Protein AF-A0A1J3EFM1-F1 (afdb_monomer_lite)

Structure (mmCIF, N/CA/C/O backbone):
data_AF-A0A1J3EFM1-F1
#
_entry.id   AF-A0A1J3EFM1-F1
#
loop_
_atom_site.group_PDB
_atom_site.id
_atom_site.type_symbol
_atom_site.label_atom_id
_atom_site.label_alt_id
_atom_site.label_comp_id
_atom_site.label_asym_id
_atom_site.label_entity_id
_atom_site.label_seq_id
_atom_site.pdbx_PDB_ins_code
_atom_site.Cartn_x
_atom_site.Cartn_y
_atom_site.Cartn_z
_atom_site.occupancy
_atom_site.B_iso_or_equiv
_atom_site.auth_seq_id
_atom_site.auth_comp_id
_atom_site.auth_asym_id
_atom_site.auth_atom_id
_atom_site.pdbx_PDB_model_num
ATOM 1 N N . LEU A 1 1 ? 2.287 -0.688 -20.456 1.00 73.69 1 LEU A N 1
ATOM 2 C CA . LEU A 1 1 ? 2.213 0.639 -19.808 1.00 73.69 1 LEU A CA 1
ATOM 3 C C . LEU A 1 1 ? 0.869 0.818 -19.114 1.00 73.69 1 LEU A C 1
ATOM 5 O O . LEU A 1 1 ? 0.883 0.896 -17.898 1.00 73.69 1 LEU A O 1
ATOM 9 N N . GLU A 1 2 ? -0.261 0.724 -19.819 1.00 82.62 2 GLU A N 1
ATOM 10 C CA . GLU A 1 2 ? -1.607 0.860 -19.214 1.00 82.62 2 GLU A CA 1
ATOM 11 C C . GLU A 1 2 ? -1.863 -0.081 -18.018 1.00 82.62 2 GLU A C 1
ATOM 13 O O . GLU A 1 2 ? -2.268 0.375 -16.958 1.00 82.62 2 GLU A O 1
ATOM 18 N N . ALA A 1 3 ? -1.519 -1.372 -18.119 1.00 78.62 3 ALA A N 1
ATOM 19 C CA . ALA A 1 3 ? -1.695 -2.322 -17.008 1.00 78.62 3 ALA A CA 1
ATOM 20 C C . ALA A 1 3 ? -0.859 -1.996 -15.749 1.00 78.62 3 ALA A C 1
ATOM 22 O O . ALA A 1 3 ? -1.242 -2.357 -14.640 1.00 78.62 3 ALA A O 1
ATOM 23 N N . TRP A 1 4 ? 0.292 -1.334 -15.914 1.00 76.25 4 TRP A N 1
ATOM 24 C CA . TRP A 1 4 ? 1.125 -0.893 -14.788 1.00 76.25 4 TRP A CA 1
ATOM 25 C C . TRP A 1 4 ? 0.547 0.366 -14.141 1.00 76.25 4 TRP A C 1
ATOM 27 O O . TRP A 1 4 ? 0.524 0.478 -12.921 1.00 76.25 4 TRP A O 1
ATOM 37 N N . GLU A 1 5 ? 0.027 1.276 -14.958 1.00 81.31 5 GLU A N 1
ATOM 38 C CA . GLU A 1 5 ? -0.655 2.488 -14.505 1.00 81.31 5 GLU A CA 1
ATOM 39 C C . GLU A 1 5 ? -1.952 2.161 -13.738 1.00 81.31 5 GLU A C 1
ATOM 41 O O . GLU A 1 5 ? -2.251 2.767 -12.710 1.00 81.31 5 GLU A O 1
ATOM 46 N N . ASP A 1 6 ? -2.706 1.151 -14.186 1.00 87.44 6 ASP A N 1
ATOM 47 C CA . ASP A 1 6 ? -3.880 0.638 -13.469 1.00 87.44 6 ASP A CA 1
ATOM 48 C C . ASP A 1 6 ? -3.512 0.016 -12.119 1.00 87.44 6 ASP A C 1
ATOM 50 O O . ASP A 1 6 ? -4.186 0.260 -11.115 1.00 87.44 6 ASP A O 1
ATOM 54 N N . MET A 1 7 ? -2.419 -0.749 -12.077 1.00 81.81 7 MET A N 1
ATOM 55 C CA . MET A 1 7 ? -1.905 -1.343 -10.844 1.00 81.81 7 MET A CA 1
ATOM 56 C C . MET A 1 7 ? -1.485 -0.264 -9.835 1.00 81.81 7 MET A C 1
ATOM 58 O O . MET A 1 7 ? -1.860 -0.337 -8.664 1.00 81.81 7 MET A O 1
ATOM 62 N N . GLU A 1 8 ? -0.782 0.778 -10.292 1.00 79.25 8 GLU A N 1
ATOM 63 C CA . GLU A 1 8 ? -0.400 1.931 -9.471 1.00 79.25 8 GLU A CA 1
ATOM 64 C C . GLU A 1 8 ? -1.631 2.650 -8.899 1.00 79.25 8 GLU A C 1
ATOM 66 O O . GLU A 1 8 ? -1.714 2.867 -7.686 1.00 79.25 8 GLU A O 1
ATOM 71 N N . ARG A 1 9 ? -2.637 2.943 -9.738 1.00 88.38 9 ARG A N 1
ATOM 72 C CA . ARG A 1 9 ? -3.910 3.539 -9.295 1.00 88.38 9 ARG A CA 1
ATOM 73 C C . ARG A 1 9 ? -4.608 2.688 -8.235 1.00 88.38 9 ARG A C 1
ATOM 75 O O . ARG A 1 9 ? -5.096 3.224 -7.236 1.00 88.38 9 ARG A O 1
ATOM 82 N N . GLN A 1 10 ? -4.661 1.372 -8.433 1.00 88.00 10 GLN A N 1
ATOM 83 C CA . GLN A 1 10 ? -5.314 0.449 -7.507 1.00 88.00 10 GLN A CA 1
ATOM 84 C C . GLN A 1 10 ? -4.583 0.377 -6.158 1.00 88.00 10 GLN A C 1
ATOM 86 O O . GLN A 1 10 ? -5.228 0.353 -5.104 1.00 88.00 10 GLN A O 1
ATOM 91 N 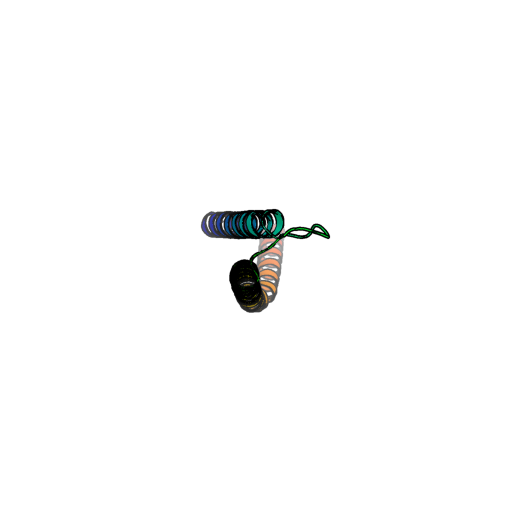N . HIS A 1 11 ? -3.249 0.378 -6.167 1.00 83.69 11 HIS A N 1
ATOM 92 C CA . HIS A 1 11 ? -2.446 0.416 -4.944 1.00 83.69 11 HIS A CA 1
ATOM 93 C C . HIS A 1 11 ? -2.634 1.727 -4.189 1.00 83.69 11 HIS A C 1
ATOM 95 O O . HIS A 1 11 ? -2.928 1.700 -2.993 1.00 83.69 11 HIS A O 1
ATOM 101 N N . LEU A 1 12 ? -2.564 2.862 -4.887 1.00 86.88 12 LEU A N 1
ATOM 102 C CA . LEU A 1 12 ? -2.759 4.176 -4.281 1.00 86.88 12 LEU A CA 1
ATOM 103 C C . LEU A 1 12 ? -4.154 4.296 -3.644 1.00 86.88 12 LEU A C 1
ATOM 105 O O . LEU A 1 12 ? -4.285 4.733 -2.502 1.00 86.88 12 LEU A O 1
ATOM 109 N N . SER A 1 13 ? -5.188 3.811 -4.339 1.00 90.00 13 SER A N 1
ATOM 110 C CA . SER A 1 13 ? -6.555 3.752 -3.812 1.00 90.00 13 SER A CA 1
ATOM 111 C C . SER A 1 13 ? -6.661 2.882 -2.553 1.00 90.00 13 SER A C 1
ATOM 113 O O . SER A 1 13 ? -7.260 3.304 -1.562 1.00 90.00 13 SER A O 1
ATOM 115 N N . SER A 1 14 ? -6.031 1.703 -2.551 1.00 83.38 14 SER A N 1
ATOM 116 C CA . SER A 1 14 ? -6.044 0.779 -1.406 1.00 83.38 14 SER A CA 1
ATOM 117 C C . SER A 1 14 ? -5.367 1.382 -0.168 1.00 83.38 14 SER A C 1
ATOM 119 O O . SER A 1 14 ? -5.870 1.243 0.952 1.00 83.38 14 SER A O 1
ATOM 121 N N . VAL A 1 15 ? -4.258 2.104 -0.362 1.00 85.12 15 VAL A N 1
ATOM 122 C CA . VAL A 1 15 ? -3.559 2.830 0.708 1.00 85.12 15 VAL A CA 1
ATOM 123 C C . VAL A 1 15 ? -4.437 3.949 1.270 1.00 85.12 15 VAL A C 1
ATOM 125 O O . VAL A 1 15 ? -4.627 4.014 2.484 1.00 85.12 15 VAL A O 1
ATOM 128 N N . SER A 1 16 ? -5.053 4.773 0.417 1.00 88.69 16 SER A N 1
ATOM 129 C CA . SER A 1 16 ? -5.951 5.843 0.874 1.00 88.69 16 SER A CA 1
ATOM 130 C C . SER A 1 16 ? -7.171 5.313 1.634 1.00 88.69 16 SER A C 1
ATOM 132 O O . SER A 1 16 ? -7.567 5.885 2.648 1.00 88.69 16 SER A O 1
ATOM 134 N N . MET A 1 17 ? -7.764 4.198 1.196 1.00 89.06 17 MET A N 1
ATOM 135 C CA . MET A 1 17 ? -8.874 3.566 1.921 1.00 89.06 17 MET A CA 1
ATOM 136 C C . MET A 1 17 ? -8.446 3.067 3.305 1.00 89.06 17 MET A C 1
ATOM 138 O O . MET A 1 17 ? -9.190 3.202 4.279 1.00 89.06 17 MET A O 1
ATOM 142 N N . THR A 1 18 ? -7.236 2.521 3.401 1.00 87.56 18 THR A N 1
ATOM 143 C CA . THR A 1 18 ? -6.650 2.060 4.662 1.00 87.56 18 THR A CA 1
ATOM 144 C C . THR A 1 18 ? -6.419 3.224 5.626 1.00 87.56 18 THR A C 1
ATOM 146 O O . THR A 1 18 ? -6.808 3.147 6.792 1.00 87.56 18 THR A O 1
ATOM 149 N N . GLU A 1 19 ? -5.852 4.330 5.140 1.00 87.75 19 GLU A N 1
ATOM 150 C CA . GLU A 1 19 ? -5.654 5.562 5.913 1.00 87.75 19 GLU A CA 1
ATOM 151 C C . GLU A 1 19 ? -6.983 6.088 6.479 1.00 87.75 19 GLU A C 1
ATOM 153 O O . GLU A 1 19 ? -7.102 6.356 7.679 1.00 87.75 19 GLU A O 1
ATOM 158 N N . GLN A 1 20 ? -8.020 6.163 5.639 1.00 88.00 20 GLN A N 1
ATOM 159 C CA . GLN A 1 20 ? -9.356 6.603 6.045 1.00 88.00 20 GLN A CA 1
ATOM 160 C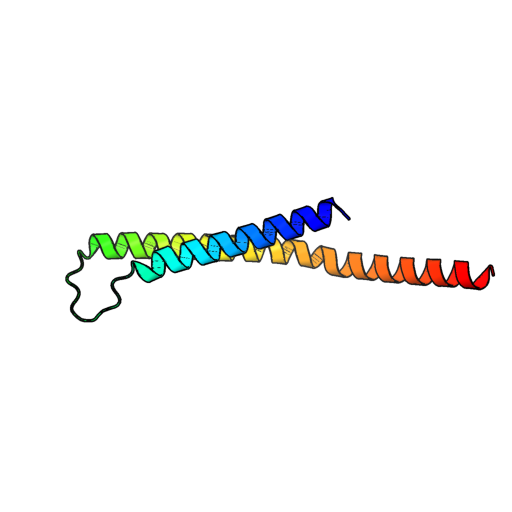 C . GLN A 1 20 ? -9.978 5.677 7.098 1.00 88.00 20 GLN A C 1
ATOM 162 O O . GLN A 1 20 ? -10.588 6.156 8.062 1.00 88.00 20 GLN A O 1
ATOM 167 N N . ALA A 1 21 ? -9.814 4.360 6.947 1.00 85.25 21 ALA A N 1
ATOM 168 C CA . ALA A 1 21 ? -10.289 3.382 7.920 1.00 85.25 21 ALA A CA 1
ATOM 169 C C . ALA A 1 21 ? -9.584 3.553 9.274 1.00 85.25 21 ALA A C 1
ATOM 171 O O . ALA A 1 21 ? -10.253 3.627 10.307 1.00 85.25 21 ALA A O 1
ATOM 172 N N . LEU A 1 22 ? -8.256 3.703 9.280 1.00 83.69 22 LEU A N 1
ATOM 173 C CA . LEU A 1 22 ? -7.479 3.954 10.495 1.00 83.69 22 LEU A CA 1
ATOM 174 C C . LEU A 1 22 ? -7.910 5.250 11.186 1.00 83.69 22 LEU A C 1
ATOM 176 O O . LEU A 1 22 ? -8.192 5.243 12.385 1.00 83.69 22 LEU A O 1
ATOM 180 N N . HIS A 1 23 ? -8.043 6.344 10.436 1.00 85.62 23 HIS A N 1
ATOM 181 C CA . HIS A 1 23 ? -8.501 7.625 10.970 1.00 85.62 23 HIS A CA 1
ATOM 182 C C . HIS A 1 23 ? -9.916 7.526 11.572 1.00 85.62 23 HIS A C 1
ATOM 184 O O . HIS A 1 23 ? -10.192 8.045 12.661 1.00 85.62 23 HIS A O 1
ATOM 190 N N . SER A 1 24 ? -10.823 6.805 10.906 1.00 86.12 24 SER A N 1
ATOM 191 C CA . SER A 1 24 ? -12.177 6.544 11.410 1.00 86.12 24 SER A CA 1
ATOM 192 C C . SER A 1 24 ? -12.172 5.776 12.734 1.00 86.12 24 SER A C 1
ATOM 194 O O . SER A 1 24 ? -12.968 6.065 13.629 1.00 86.12 24 SER A O 1
ATOM 196 N N . VAL A 1 25 ? -11.268 4.810 12.898 1.00 81.50 25 VAL A N 1
ATOM 197 C CA . VAL A 1 25 ? -11.187 4.032 14.138 1.00 81.50 25 VAL A CA 1
ATOM 198 C C . VAL A 1 25 ? -10.513 4.831 15.258 1.00 81.50 25 VAL A C 1
ATOM 200 O O . VAL A 1 25 ? -11.037 4.863 16.374 1.00 81.50 25 VAL A O 1
ATOM 203 N N . LEU A 1 26 ? -9.418 5.536 14.960 1.00 78.50 26 LEU A N 1
ATOM 204 C CA . LEU A 1 26 ? -8.686 6.386 15.908 1.00 78.50 26 LEU A CA 1
ATOM 205 C C . LEU A 1 26 ? -9.548 7.524 16.460 1.00 78.50 26 LEU A C 1
ATOM 207 O O . LEU A 1 26 ? -9.587 7.727 17.670 1.00 78.50 26 LEU A O 1
ATOM 211 N N . SER A 1 27 ? -10.319 8.205 15.610 1.00 77.31 27 SER A N 1
ATOM 212 C CA . SER A 1 27 ? -11.245 9.265 16.044 1.00 77.31 27 SER A CA 1
ATOM 213 C C . SER A 1 27 ? -12.354 8.770 16.983 1.00 77.31 27 SER A C 1
ATOM 215 O O . SER A 1 27 ? -12.931 9.551 17.740 1.00 77.31 27 SER A O 1
ATOM 217 N N . ARG A 1 28 ? -12.655 7.465 16.962 1.00 74.38 28 ARG A N 1
ATOM 218 C CA . ARG A 1 28 ? -13.676 6.829 17.807 1.00 74.38 28 ARG A CA 1
ATOM 219 C C . ARG A 1 28 ? -13.087 6.140 19.030 1.00 74.38 28 ARG A C 1
ATOM 221 O O . ARG A 1 28 ? -13.857 5.588 19.820 1.00 74.38 28 ARG A O 1
ATOM 228 N N . LEU A 1 29 ? -11.771 6.132 19.211 1.00 70.44 29 LEU A N 1
ATOM 229 C CA . LEU A 1 29 ? -11.151 5.627 20.427 1.00 70.44 29 LEU A CA 1
ATOM 230 C C . LEU A 1 29 ? -11.340 6.658 21.551 1.00 70.44 29 LEU A C 1
ATOM 232 O O . LEU A 1 29 ? -11.059 7.842 21.370 1.00 70.44 29 LEU A O 1
ATOM 236 N N . PRO A 1 30 ? -11.859 6.250 22.718 1.00 63.41 30 PRO A N 1
ATOM 237 C CA . PRO A 1 30 ? -12.050 7.157 23.835 1.00 63.41 30 PRO A CA 1
ATOM 238 C C . PRO A 1 30 ? -10.701 7.385 24.525 1.00 63.41 30 PRO A C 1
ATOM 240 O O . PRO A 1 30 ? -10.368 6.722 25.499 1.00 63.41 30 PRO A O 1
ATOM 243 N N . LEU A 1 31 ? -9.909 8.306 23.979 1.00 62.88 31 LEU A N 1
ATOM 244 C CA . LEU A 1 31 ? -8.548 8.613 24.437 1.00 62.88 31 LEU A CA 1
ATOM 245 C C . LEU A 1 31 ? -8.500 9.691 25.533 1.00 62.88 31 LEU A C 1
ATOM 247 O O . LEU A 1 31 ? -7.420 10.132 25.913 1.00 62.88 31 LEU A O 1
ATOM 251 N N . ARG A 1 32 ? -9.654 10.161 26.026 1.00 63.12 32 ARG A N 1
ATOM 252 C CA . ARG A 1 32 ? -9.717 11.251 27.007 1.00 63.12 32 ARG A CA 1
ATOM 253 C C . ARG A 1 32 ? -9.893 10.706 28.422 1.00 63.12 32 ARG A C 1
ATOM 255 O O . ARG A 1 32 ? -10.850 9.982 28.700 1.00 63.12 32 ARG A O 1
ATOM 262 N N . GLU A 1 33 ? -8.983 11.100 29.304 1.00 52.34 33 GLU A N 1
ATOM 263 C CA . GLU A 1 33 ? -9.011 10.808 30.737 1.00 52.34 33 GLU A CA 1
ATOM 264 C C . GLU A 1 33 ? -10.369 11.233 31.334 1.00 52.34 33 GLU A C 1
ATOM 266 O O . GLU A 1 33 ? -10.793 12.380 31.184 1.00 52.34 33 GLU A O 1
ATOM 271 N N . GLY A 1 34 ? -11.100 10.281 31.925 1.00 58.31 34 GLY A N 1
ATOM 272 C CA . GLY A 1 34 ? -12.437 10.500 32.499 1.00 58.31 34 GLY A CA 1
ATOM 273 C C . GLY A 1 34 ? -13.636 10.150 31.602 1.00 58.31 34 GLY A C 1
ATOM 274 O O . GLY A 1 34 ? -14.777 10.308 32.037 1.00 58.31 34 GLY A O 1
ATOM 275 N N . ALA A 1 35 ? -13.433 9.648 30.378 1.00 63.66 35 ALA A N 1
ATOM 276 C CA . ALA A 1 35 ? -14.538 9.159 29.551 1.00 63.66 35 ALA A CA 1
ATOM 277 C C . ALA A 1 35 ? -15.158 7.879 30.149 1.00 63.66 35 ALA A C 1
ATOM 279 O O . ALA A 1 35 ? -14.500 6.844 30.260 1.00 63.66 35 ALA A O 1
ATOM 280 N N . GLN A 1 36 ? -16.446 7.925 30.502 1.00 62.50 36 GLN A N 1
ATOM 281 C CA . GLN A 1 36 ? -17.189 6.757 30.977 1.00 62.50 36 GLN A CA 1
ATOM 282 C C . GLN A 1 36 ? -17.458 5.814 29.794 1.00 62.50 36 GLN A C 1
ATOM 284 O O . GLN A 1 36 ? -18.407 5.985 29.030 1.00 62.50 36 GLN A O 1
ATOM 289 N N . VAL A 1 37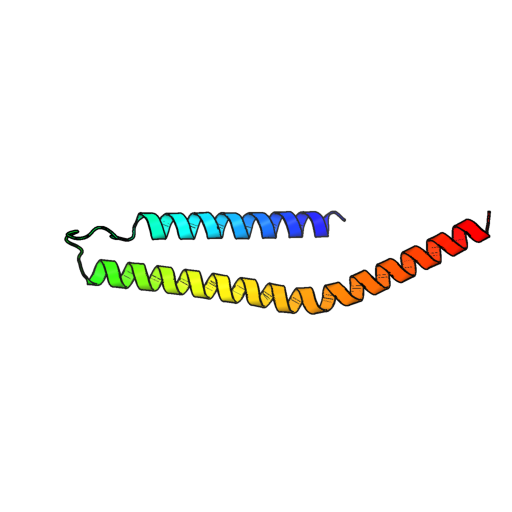 ? -16.578 4.836 29.594 1.00 65.94 37 VAL A N 1
ATOM 290 C CA . VAL A 1 37 ? -16.652 3.900 28.467 1.00 65.94 37 VAL A CA 1
ATOM 291 C C . VAL A 1 37 ? -17.076 2.533 28.976 1.00 65.94 37 VAL A C 1
ATOM 293 O O . VAL A 1 37 ? -16.477 1.988 29.898 1.00 65.94 37 VAL A O 1
ATOM 296 N N . LYS A 1 38 ? -18.092 1.937 28.340 1.00 78.50 38 LYS A N 1
ATOM 297 C CA . LYS A 1 38 ? -18.409 0.520 28.552 1.00 78.50 38 LYS A CA 1
ATOM 298 C C . LYS A 1 38 ? -17.207 -0.307 28.100 1.00 78.50 38 LYS A C 1
ATOM 300 O O . LYS A 1 38 ? -16.914 -0.311 26.904 1.00 78.50 38 LYS A O 1
ATOM 305 N N . ILE A 1 39 ? -16.537 -0.982 29.033 1.00 75.75 39 ILE A N 1
ATOM 306 C CA . ILE A 1 39 ? -15.307 -1.757 28.791 1.00 75.75 39 ILE A CA 1
ATOM 307 C C . ILE A 1 39 ? -15.483 -2.716 27.606 1.00 75.75 39 ILE A C 1
ATOM 309 O O . ILE A 1 39 ? -14.658 -2.716 26.700 1.00 75.75 39 ILE A O 1
ATOM 313 N N . GLU A 1 40 ? -16.612 -3.423 27.528 1.00 81.50 40 GLU A N 1
ATOM 314 C CA . GLU A 1 40 ? -16.949 -4.303 26.396 1.00 81.50 40 GLU A CA 1
ATOM 315 C C . GLU A 1 40 ? -16.895 -3.576 25.042 1.00 81.50 40 GLU A C 1
ATOM 317 O O . GLU A 1 40 ? -16.300 -4.059 24.084 1.00 81.50 40 GLU A O 1
ATOM 322 N N . SER A 1 41 ? -17.433 -2.354 24.973 1.00 77.19 41 SER A N 1
ATOM 323 C CA . SER A 1 41 ? -17.413 -1.538 23.752 1.00 77.19 41 SER A CA 1
ATOM 324 C C . SER A 1 41 ? -16.018 -1.028 23.377 1.00 77.19 41 SER A C 1
ATOM 326 O O . SER A 1 41 ? -15.784 -0.693 22.213 1.00 77.19 41 SER A O 1
ATOM 328 N N . ALA A 1 42 ? -15.112 -0.911 24.351 1.00 77.06 42 ALA A N 1
ATOM 329 C CA . ALA A 1 42 ? -13.715 -0.571 24.108 1.00 77.06 42 ALA A CA 1
ATOM 330 C C . ALA A 1 42 ? -12.968 -1.794 23.573 1.00 77.06 42 ALA A C 1
ATOM 332 O O . ALA A 1 42 ? -12.315 -1.689 22.541 1.00 77.06 42 ALA A O 1
ATOM 333 N N . VAL A 1 43 ? -13.152 -2.959 24.201 1.00 82.12 43 VAL A N 1
ATOM 334 C CA . VAL A 1 43 ? -12.563 -4.235 23.765 1.00 82.12 43 VAL A CA 1
ATOM 335 C C . VAL A 1 43 ? -12.938 -4.541 22.315 1.00 82.12 43 VAL A C 1
ATOM 337 O O . VAL A 1 43 ? -12.053 -4.770 21.497 1.00 82.12 43 VAL A O 1
ATOM 340 N N . THR A 1 44 ? -14.218 -4.432 21.944 1.00 84.62 44 THR A N 1
ATOM 341 C CA . THR A 1 44 ? -14.644 -4.646 20.549 1.00 84.62 44 THR A CA 1
ATOM 342 C C . THR A 1 44 ? -14.019 -3.641 19.576 1.00 84.62 44 THR A C 1
ATOM 344 O O . THR A 1 44 ? -13.761 -3.975 18.422 1.00 84.62 44 THR A O 1
ATOM 347 N N . ARG A 1 45 ? -13.781 -2.393 20.003 1.00 78.50 45 ARG A N 1
ATOM 348 C CA . ARG A 1 45 ? -13.087 -1.398 19.170 1.00 78.50 45 ARG A CA 1
ATOM 349 C C . ARG A 1 45 ? -11.615 -1.757 18.991 1.00 78.50 45 ARG A C 1
ATOM 351 O O . ARG A 1 45 ? -11.141 -1.703 17.865 1.00 78.50 45 ARG A O 1
ATOM 358 N N . PHE A 1 46 ? -10.929 -2.171 20.053 1.00 83.19 46 PHE A N 1
ATOM 359 C CA . PHE A 1 46 ? -9.532 -2.601 19.979 1.00 83.19 46 PHE A CA 1
ATOM 360 C C . PHE A 1 46 ? -9.351 -3.851 19.115 1.00 83.19 46 PHE A C 1
ATOM 362 O O . PHE A 1 46 ? -8.473 -3.853 18.265 1.00 83.19 46 PHE A O 1
ATOM 369 N N . GLN A 1 47 ? -10.238 -4.843 19.219 1.00 87.75 47 GLN A N 1
ATOM 370 C CA . GLN A 1 47 ? -10.225 -6.017 18.333 1.00 87.75 47 GLN A CA 1
ATOM 371 C C . GLN A 1 47 ? -10.379 -5.638 16.852 1.00 87.75 47 GLN A C 1
ATOM 373 O O . GLN A 1 47 ? -9.766 -6.240 15.978 1.00 87.75 47 GLN A O 1
ATOM 378 N N . LYS A 1 48 ? -11.185 -4.612 16.546 1.00 85.81 48 LYS A N 1
ATOM 379 C CA . LYS A 1 48 ? -11.299 -4.093 15.175 1.00 85.81 48 LYS A CA 1
ATOM 380 C C . LYS A 1 48 ? -10.033 -3.371 14.720 1.00 85.81 48 LYS A C 1
ATOM 382 O O . LYS A 1 48 ? -9.677 -3.501 13.557 1.00 85.81 48 LYS A O 1
ATOM 387 N N . VAL A 1 49 ? -9.374 -2.618 15.605 1.00 86.88 49 VAL A N 1
ATOM 388 C CA . VAL A 1 49 ? -8.064 -2.008 15.308 1.00 86.8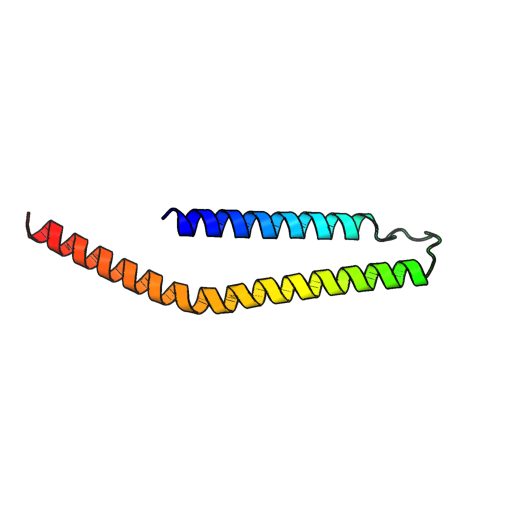8 49 VAL A CA 1
ATOM 389 C C . VAL A 1 49 ? -7.044 -3.095 14.996 1.00 86.88 49 VAL A C 1
ATOM 391 O O . VAL A 1 49 ? -6.366 -3.002 13.986 1.00 86.88 49 VAL A O 1
ATOM 394 N N . GLU A 1 50 ? -6.963 -4.120 15.841 1.00 88.25 50 GLU A N 1
ATOM 395 C CA . GLU A 1 50 ? -6.050 -5.253 15.685 1.00 88.25 50 GLU A CA 1
ATOM 396 C C . GLU A 1 50 ? -6.259 -5.950 14.337 1.00 88.25 50 GLU A C 1
ATOM 398 O O . GLU A 1 50 ? -5.323 -6.040 13.551 1.00 88.25 50 GLU A O 1
ATOM 403 N N . ALA A 1 51 ? -7.505 -6.289 13.992 1.00 90.94 51 ALA A N 1
ATOM 404 C CA . ALA A 1 51 ? -7.826 -6.894 12.701 1.00 90.94 51 ALA A CA 1
ATOM 405 C C . ALA A 1 51 ? -7.454 -6.005 11.497 1.00 90.94 51 ALA A C 1
ATOM 407 O O . ALA A 1 51 ? -7.022 -6.510 10.461 1.00 90.94 51 ALA A O 1
ATOM 408 N N . VAL A 1 52 ? -7.618 -4.680 11.610 1.00 87.94 52 VAL A N 1
ATOM 409 C CA . VAL A 1 52 ? -7.182 -3.737 10.566 1.00 87.94 52 VAL A CA 1
ATOM 410 C C . VAL A 1 52 ? -5.657 -3.722 10.466 1.00 87.94 52 VAL A C 1
ATOM 412 O O . VAL A 1 52 ? -5.128 -3.797 9.362 1.00 87.94 52 VAL A O 1
ATOM 415 N N . THR A 1 53 ? -4.946 -3.676 11.592 1.00 85.69 53 THR A N 1
ATOM 416 C CA . THR A 1 53 ? -3.479 -3.734 11.630 1.00 85.69 53 THR A CA 1
ATOM 417 C C . THR A 1 53 ? -2.954 -5.024 10.997 1.00 85.69 53 THR A C 1
ATOM 419 O O . THR A 1 53 ? -2.054 -4.961 10.162 1.00 85.69 53 THR A O 1
ATOM 422 N N . ASP A 1 54 ? -3.553 -6.174 11.307 1.00 90.50 54 ASP A N 1
ATOM 423 C CA . ASP A 1 54 ? -3.181 -7.465 10.720 1.00 90.50 54 ASP A CA 1
ATOM 424 C C . ASP A 1 54 ? -3.399 -7.492 9.203 1.00 90.50 54 ASP A C 1
ATOM 426 O O . ASP A 1 54 ? -2.538 -7.959 8.452 1.00 90.50 54 ASP A O 1
ATOM 430 N N . ALA A 1 55 ? -4.522 -6.943 8.729 1.00 89.06 55 ALA A N 1
ATOM 431 C CA . ALA A 1 55 ? -4.807 -6.834 7.302 1.00 89.06 55 ALA A CA 1
ATOM 432 C C . ALA A 1 55 ? -3.780 -5.946 6.578 1.00 89.06 55 ALA A C 1
ATOM 434 O O . ALA A 1 55 ? -3.336 -6.288 5.482 1.00 89.06 55 ALA A O 1
ATOM 435 N N . ILE A 1 56 ? -3.355 -4.843 7.203 1.00 86.62 56 ILE A N 1
ATOM 436 C CA . ILE A 1 56 ? -2.310 -3.959 6.670 1.00 86.62 56 ILE A CA 1
ATOM 437 C C . ILE A 1 56 ? -0.974 -4.694 6.589 1.00 86.62 56 ILE A C 1
ATOM 439 O O . ILE A 1 56 ? -0.334 -4.672 5.540 1.00 86.62 56 ILE A O 1
ATOM 443 N N . ILE A 1 57 ? -0.560 -5.364 7.668 1.00 87.56 57 ILE A N 1
ATOM 444 C CA . ILE A 1 57 ? 0.692 -6.131 7.704 1.00 87.56 57 ILE A CA 1
ATOM 445 C C . ILE A 1 57 ? 0.680 -7.209 6.615 1.00 87.56 57 ILE A C 1
ATOM 447 O O . ILE A 1 57 ? 1.654 -7.359 5.877 1.00 87.56 57 ILE A O 1
ATOM 451 N N . SER A 1 58 ? -0.433 -7.931 6.473 1.00 86.62 58 SER A N 1
ATOM 452 C CA . SER A 1 58 ? -0.604 -8.948 5.435 1.00 86.62 58 SER A CA 1
ATOM 453 C C . SER A 1 58 ? -0.486 -8.359 4.025 1.00 86.62 58 SER A C 1
ATOM 455 O O . SER A 1 58 ? 0.269 -8.888 3.205 1.00 86.62 58 SER A O 1
ATOM 457 N N . ALA A 1 59 ? -1.156 -7.233 3.759 1.00 85.19 59 ALA A N 1
ATOM 458 C CA . ALA A 1 59 ? -1.079 -6.546 2.475 1.00 85.19 59 ALA A CA 1
ATOM 459 C C . ALA A 1 59 ? 0.361 -6.107 2.163 1.00 85.19 59 ALA A C 1
ATOM 461 O O . ALA A 1 59 ? 0.887 -6.454 1.107 1.00 85.19 59 ALA A O 1
ATOM 462 N N . VAL A 1 60 ? 1.037 -5.435 3.100 1.00 83.12 60 VAL A N 1
ATOM 463 C CA . VAL A 1 60 ? 2.433 -4.988 2.939 1.00 83.12 60 VAL A CA 1
ATOM 464 C C . VAL A 1 60 ? 3.372 -6.163 2.653 1.00 83.12 60 VAL A C 1
ATOM 466 O O . VAL A 1 60 ? 4.173 -6.093 1.722 1.00 83.12 60 VAL A O 1
ATOM 469 N N . ASN A 1 61 ? 3.243 -7.269 3.388 1.00 83.25 61 ASN A N 1
ATOM 470 C CA . ASN A 1 61 ? 4.078 -8.453 3.176 1.00 83.25 61 ASN A CA 1
ATOM 471 C C . ASN A 1 61 ? 3.835 -9.111 1.807 1.00 83.25 61 ASN A C 1
ATOM 473 O O . ASN A 1 61 ? 4.780 -9.590 1.182 1.00 83.25 61 ASN A O 1
ATOM 477 N N . SER A 1 62 ? 2.595 -9.104 1.307 1.00 81.44 62 SER A N 1
ATOM 478 C CA . SER A 1 62 ? 2.291 -9.612 -0.038 1.00 81.44 62 SER A CA 1
ATOM 479 C C . SER A 1 62 ? 2.953 -8.778 -1.146 1.00 81.44 62 SER A C 1
ATOM 481 O O . SER A 1 62 ? 3.438 -9.329 -2.139 1.00 81.44 62 SER A O 1
ATOM 483 N N . PHE A 1 63 ? 3.062 -7.459 -0.947 1.00 72.00 63 PHE A N 1
ATOM 484 C CA . PHE A 1 63 ? 3.771 -6.570 -1.868 1.00 72.00 63 PHE A CA 1
ATOM 485 C C . PHE A 1 63 ? 5.283 -6.766 -1.809 1.00 72.00 63 PHE A C 1
ATOM 487 O O . PHE A 1 63 ? 5.917 -6.823 -2.860 1.00 72.00 63 PHE A O 1
ATOM 494 N N . ALA A 1 64 ? 5.856 -6.930 -0.613 1.00 73.88 64 ALA A N 1
ATOM 495 C CA . ALA A 1 64 ? 7.288 -7.170 -0.444 1.00 73.88 64 ALA A CA 1
ATOM 496 C C . ALA A 1 64 ? 7.757 -8.415 -1.222 1.00 73.88 64 ALA A C 1
ATOM 498 O O . ALA A 1 64 ? 8.716 -8.335 -1.989 1.00 73.88 64 ALA A O 1
ATOM 499 N N . LEU A 1 65 ? 7.009 -9.521 -1.119 1.00 71.94 65 LEU A N 1
ATOM 500 C CA . LEU A 1 65 ? 7.265 -10.755 -1.876 1.00 71.94 65 LEU A CA 1
ATOM 501 C C . LEU A 1 65 ? 7.187 -10.551 -3.397 1.00 71.94 65 LEU A C 1
ATOM 503 O O . LEU A 1 65 ? 7.916 -11.183 -4.156 1.00 71.94 65 LEU A O 1
ATOM 507 N N . THR A 1 66 ? 6.305 -9.662 -3.852 1.00 70.75 66 THR A N 1
ATOM 508 C CA . THR A 1 66 ? 6.132 -9.371 -5.281 1.00 70.75 66 THR A CA 1
ATOM 509 C C . THR A 1 66 ? 7.247 -8.455 -5.806 1.00 70.75 66 THR A C 1
ATOM 511 O O . THR A 1 66 ? 7.729 -8.635 -6.925 1.00 70.75 66 THR A O 1
ATOM 514 N N . MET A 1 67 ? 7.709 -7.498 -4.995 1.00 69.94 67 MET A N 1
ATOM 515 C CA . MET A 1 67 ? 8.761 -6.545 -5.367 1.00 69.94 67 MET A CA 1
ATOM 516 C C . MET A 1 67 ? 10.149 -7.185 -5.487 1.00 69.94 67 MET A C 1
ATOM 518 O O . MET A 1 67 ? 10.922 -6.759 -6.346 1.00 69.94 67 MET A O 1
ATOM 522 N N . GLU A 1 68 ? 10.457 -8.225 -4.705 1.00 75.06 68 GLU A N 1
ATOM 523 C CA . GLU A 1 68 ? 11.736 -8.952 -4.801 1.00 75.06 68 GLU A CA 1
ATOM 524 C C . GLU A 1 68 ? 12.003 -9.511 -6.209 1.00 75.06 68 GLU A C 1
ATOM 526 O O . GLU A 1 68 ? 13.145 -9.512 -6.664 1.00 75.06 68 GLU A O 1
ATOM 531 N N . GLY A 1 69 ? 10.959 -9.922 -6.938 1.00 75.25 69 GLY A N 1
ATOM 532 C CA . GLY A 1 69 ? 11.083 -10.405 -8.318 1.00 75.25 69 GLY A CA 1
ATOM 533 C C . GLY A 1 69 ? 11.150 -9.297 -9.376 1.00 75.25 69 GLY A C 1
ATOM 534 O O . GLY A 1 69 ? 11.728 -9.496 -10.444 1.00 75.25 69 GLY A O 1
ATOM 535 N N . ILE A 1 70 ? 10.590 -8.117 -9.091 1.00 79.25 70 ILE A N 1
ATOM 536 C CA . ILE A 1 70 ? 10.491 -7.009 -10.057 1.00 79.25 70 ILE A CA 1
ATOM 537 C C . ILE A 1 70 ? 11.823 -6.265 -10.195 1.00 79.25 70 ILE A C 1
ATOM 539 O O . ILE A 1 70 ? 12.194 -5.882 -11.303 1.00 79.25 70 ILE A O 1
ATOM 543 N N . VAL A 1 71 ? 12.572 -6.090 -9.103 1.00 79.19 71 VAL A N 1
ATOM 544 C CA . VAL A 1 71 ? 13.872 -5.392 -9.107 1.00 79.19 71 VAL A CA 1
ATOM 545 C C . VAL A 1 71 ? 14.892 -6.014 -10.080 1.00 79.19 71 VAL A C 1
ATOM 547 O O . VAL A 1 71 ? 15.414 -5.280 -10.926 1.00 79.19 71 VAL A O 1
ATOM 550 N N . PRO A 1 72 ? 15.182 -7.332 -10.042 1.00 84.50 72 PRO A N 1
ATOM 551 C CA . PRO A 1 72 ? 16.120 -7.934 -10.989 1.00 84.50 72 PRO A CA 1
ATOM 552 C C . PRO A 1 72 ? 15.596 -7.894 -12.430 1.00 84.50 72 PRO A C 1
ATOM 554 O O . PRO A 1 72 ? 16.381 -7.686 -13.353 1.00 84.50 72 PRO A O 1
ATOM 557 N N . LEU A 1 73 ? 14.280 -8.028 -12.632 1.00 85.75 73 LEU A N 1
ATOM 558 C CA . LEU A 1 73 ? 13.662 -7.948 -13.957 1.00 85.75 73 LEU A CA 1
ATOM 559 C C . LEU A 1 73 ? 13.812 -6.545 -14.569 1.00 85.75 73 LEU A C 1
ATOM 561 O O . LEU A 1 73 ? 14.172 -6.412 -15.735 1.00 85.75 73 LEU A O 1
ATOM 565 N N . ALA A 1 74 ? 13.588 -5.494 -13.775 1.00 84.69 74 ALA A N 1
ATOM 566 C CA . ALA A 1 74 ? 13.760 -4.107 -14.198 1.00 84.69 74 ALA A CA 1
ATOM 567 C C . ALA A 1 74 ? 15.225 -3.796 -14.550 1.00 84.69 74 ALA A C 1
ATOM 569 O O . ALA A 1 74 ? 15.483 -3.102 -15.533 1.00 84.69 74 ALA A O 1
ATOM 570 N N . SER A 1 75 ? 16.181 -4.354 -13.797 1.00 88.25 75 SER A N 1
ATOM 571 C CA . SER A 1 75 ? 17.613 -4.239 -14.101 1.00 88.25 75 SER A CA 1
ATOM 572 C C . SER A 1 75 ? 17.971 -4.890 -15.438 1.00 88.25 75 SER A C 1
ATOM 574 O O . SER A 1 75 ? 18.656 -4.271 -16.248 1.00 88.25 75 SER A O 1
ATOM 576 N N . GLN A 1 76 ? 17.486 -6.110 -15.692 1.00 92.81 76 GLN A N 1
ATOM 577 C CA . GLN A 1 76 ? 17.709 -6.801 -16.969 1.00 92.81 76 GLN A CA 1
ATOM 578 C C . GLN A 1 76 ? 17.088 -6.029 -18.137 1.00 92.81 76 GLN A C 1
ATOM 580 O O . GLN A 1 76 ? 17.708 -5.885 -19.187 1.00 92.81 76 GLN A O 1
ATOM 585 N N . LEU A 1 77 ? 15.883 -5.480 -17.951 1.00 90.31 77 LEU A N 1
ATOM 586 C CA . LEU A 1 77 ? 15.216 -4.688 -18.982 1.00 90.31 77 LEU A CA 1
ATOM 587 C C . LEU A 1 77 ? 15.993 -3.402 -19.308 1.00 90.31 77 LEU A C 1
ATOM 589 O O . LEU A 1 77 ? 16.113 -3.038 -20.475 1.00 90.31 77 LEU A O 1
ATOM 593 N N . ALA A 1 78 ? 16.547 -2.730 -18.294 1.00 92.00 78 ALA A N 1
ATOM 594 C CA . ALA A 1 78 ? 17.377 -1.541 -18.475 1.00 92.00 78 ALA A CA 1
ATOM 595 C C . ALA A 1 78 ? 18.692 -1.854 -19.207 1.00 92.00 78 ALA A C 1
ATOM 597 O O . ALA A 1 78 ? 19.129 -1.069 -20.051 1.00 92.00 78 ALA A O 1
ATOM 598 N N . GLU A 1 79 ? 19.304 -3.003 -18.915 1.00 95.19 79 GLU A N 1
ATOM 599 C CA . GLU A 1 79 ? 20.503 -3.483 -19.605 1.00 95.19 79 GLU A CA 1
ATOM 600 C C . GLU A 1 79 ? 20.219 -3.753 -21.088 1.00 95.19 79 GLU A C 1
ATOM 602 O O . GLU A 1 79 ? 20.895 -3.189 -21.952 1.00 95.19 79 GLU A O 1
ATOM 607 N N . VAL A 1 80 ? 19.158 -4.511 -21.391 1.00 94.25 80 VAL A N 1
ATOM 608 C CA . VAL A 1 80 ? 18.732 -4.798 -22.771 1.00 94.25 80 VAL A CA 1
ATOM 609 C C . VAL A 1 80 ? 18.400 -3.510 -23.525 1.00 94.25 80 VAL A C 1
ATOM 611 O O . VAL A 1 80 ? 18.911 -3.302 -24.622 1.00 94.25 80 VAL A O 1
ATOM 614 N N . ALA A 1 81 ? 17.631 -2.597 -22.926 1.00 92.88 81 ALA A N 1
ATOM 615 C CA . ALA A 1 81 ? 17.287 -1.320 -23.554 1.00 92.88 81 ALA A CA 1
ATOM 616 C C . ALA A 1 81 ? 18.526 -0.452 -23.846 1.00 92.88 81 ALA A C 1
ATOM 618 O O . ALA A 1 81 ? 18.593 0.229 -24.872 1.00 92.88 81 ALA A O 1
ATOM 619 N N . THR A 1 82 ? 19.530 -0.484 -22.964 1.00 93.12 82 THR A N 1
ATOM 620 C CA . THR A 1 82 ? 20.801 0.226 -23.169 1.00 93.12 82 THR A CA 1
ATOM 621 C C . THR A 1 82 ? 21.599 -0.394 -24.314 1.00 93.12 82 THR A C 1
ATOM 623 O O . THR A 1 82 ? 22.145 0.329 -25.149 1.00 93.12 82 THR A O 1
ATOM 626 N N . GLN A 1 83 ? 21.638 -1.725 -24.387 1.00 92.50 83 GLN A N 1
ATOM 627 C CA . GLN A 1 83 ? 22.330 -2.454 -25.445 1.00 92.50 83 GLN A CA 1
ATOM 628 C C . GLN A 1 83 ? 21.669 -2.241 -26.815 1.00 92.50 83 GLN A C 1
ATOM 630 O O . GLN A 1 83 ? 22.363 -1.952 -27.789 1.00 92.50 83 GLN A O 1
ATOM 635 N N . GLU A 1 84 ? 20.339 -2.320 -26.892 1.00 93.25 84 GLU A N 1
ATOM 636 C CA . GLU A 1 84 ? 19.580 -2.042 -28.116 1.00 93.25 84 GLU A CA 1
ATOM 637 C C . GLU A 1 84 ? 19.824 -0.615 -28.612 1.00 93.25 84 GLU A C 1
ATOM 639 O O . GLU A 1 84 ? 20.105 -0.405 -29.793 1.00 93.25 84 GLU A O 1
ATOM 644 N N . LYS A 1 85 ? 19.799 0.368 -27.703 1.00 91.31 85 LYS A N 1
ATOM 645 C CA . LYS A 1 85 ? 20.102 1.762 -28.033 1.00 91.31 85 LYS A CA 1
ATOM 646 C C . LYS A 1 85 ? 21.508 1.916 -28.623 1.00 91.31 85 LYS A C 1
ATOM 648 O O . LYS A 1 85 ? 21.653 2.550 -29.665 1.00 91.31 85 LYS A O 1
ATOM 653 N N . LEU A 1 86 ? 22.520 1.309 -27.999 1.00 92.19 86 LEU A N 1
ATOM 654 C CA . LEU A 1 86 ? 23.904 1.352 -28.481 1.00 92.19 86 LEU A CA 1
ATOM 655 C C . LEU A 1 86 ? 24.029 0.770 -29.899 1.00 92.19 86 LEU A C 1
ATOM 657 O O . LEU A 1 86 ? 24.724 1.332 -30.741 1.00 92.19 86 LEU A O 1
ATOM 661 N N . MET A 1 87 ? 23.346 -0.343 -30.180 1.00 88.88 87 MET A N 1
ATOM 662 C CA . MET A 1 87 ? 23.367 -0.968 -31.506 1.00 88.88 87 MET A CA 1
ATOM 663 C C . MET A 1 87 ? 22.718 -0.083 -32.575 1.00 88.88 87 MET A C 1
ATOM 665 O O . MET A 1 87 ? 23.237 0.016 -33.684 1.00 88.88 87 MET A O 1
ATOM 669 N N . VAL A 1 88 ? 21.614 0.593 -32.245 1.00 89.69 88 VAL A N 1
ATOM 670 C CA . VAL A 1 88 ? 20.957 1.547 -33.155 1.00 89.69 88 VAL A CA 1
ATOM 671 C C . VAL A 1 88 ? 21.854 2.755 -33.439 1.00 89.69 88 VAL A C 1
ATOM 673 O O . VAL A 1 88 ? 21.921 3.207 -34.582 1.00 89.69 88 VAL A O 1
ATOM 676 N N . GLU A 1 89 ? 22.563 3.255 -32.425 1.00 89.31 89 GLU A N 1
ATOM 677 C CA . GLU A 1 89 ? 23.512 4.368 -32.561 1.00 89.31 89 GLU A CA 1
ATOM 678 C C . GLU A 1 89 ? 24.757 3.992 -33.380 1.00 89.31 89 GLU A C 1
ATOM 680 O O . GLU A 1 89 ? 25.306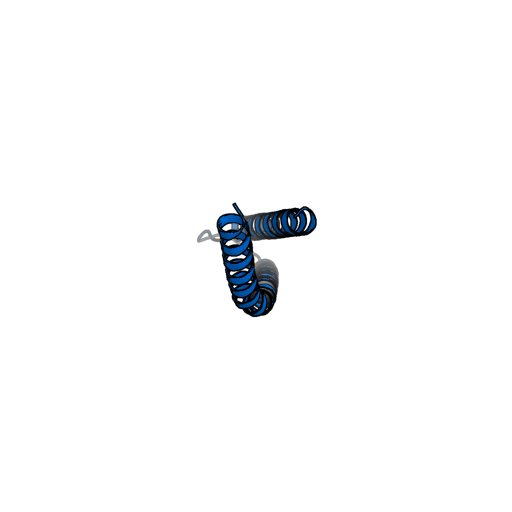 4.851 -34.057 1.00 89.31 89 GLU A O 1
ATOM 685 N N . GLN A 1 90 ? 25.186 2.725 -33.363 1.00 81.25 90 GLN A N 1
ATOM 686 C CA . GLN A 1 90 ? 26.323 2.229 -34.157 1.00 81.25 90 GLN A CA 1
ATOM 687 C C . GLN A 1 90 ? 25.975 1.898 -35.619 1.00 81.25 90 GLN A C 1
ATOM 689 O O . GLN A 1 90 ? 26.878 1.733 -36.437 1.00 81.25 90 GLN A O 1
ATOM 694 N N . CYS A 1 91 ? 24.688 1.757 -35.952 1.00 71.94 91 CYS A N 1
ATOM 695 C CA . CYS A 1 91 ? 24.216 1.550 -37.325 1.00 71.94 91 CYS A CA 1
ATOM 696 C C . CYS A 1 91 ? 23.879 2.858 -38.071 1.00 71.94 91 CYS A C 1
ATOM 698 O O . CYS A 1 91 ? 23.522 2.787 -39.250 1.00 71.94 91 CYS A O 1
ATOM 700 N N . HIS A 1 92 ? 23.982 4.014 -37.404 1.00 51.41 92 HIS A N 1
ATOM 701 C CA . HIS A 1 92 ? 23.995 5.351 -38.014 1.00 51.41 92 HIS A CA 1
ATOM 702 C C . HIS A 1 92 ? 25.431 5.834 -38.233 1.00 51.41 92 HIS A C 1
ATOM 704 O O . HIS A 1 92 ? 25.641 6.565 -39.228 1.00 51.41 92 HIS A O 1
#

Secondary structure (DSSP, 8-state):
-HHHHHHHHHHHHHHHHHHHHHHHHHHTS--STT----HHHHHHHHHHHHHHHHHHHHHHHHHHHHHHHHHHHHHHHHHHHHHHHHHHHHT-

Radius of gyration: 23.14 Å; chains: 1; bounding box: 45×22×70 Å

pLDDT: mean 81.63, std 9.34, range [51.41, 95.19]

Organism: Noccaea caerulescens (NCBI:txid107243)

InterPro domains:
  IPR007573 QWRF family [PF04484] (1-89)

Foldseek 3Di:
DVVVVVVVVVVVVVVVVLVVVLVVLVVPQPPDDPDPDDVVVNVVSVVVVVVSVVVVVVVVVVVVVVV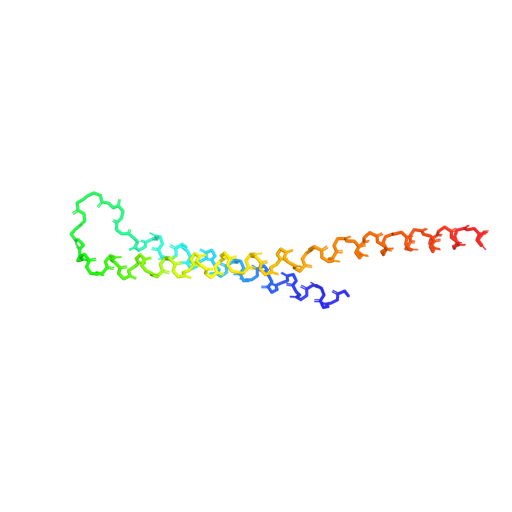VVVVVVVVVVVVVVVVVVVVVVVVD

Sequence (92 aa):
LEAWEDMERQHLSSVSMTEQALHSVLSRLPLREGAQVKIESAVTRFQKVEAVTDAIISAVNSFALTMEGIVPLASQLAEVATQEKLMVEQCH